Protein AF-A0A3Q8VS00-F1 (afdb_monomer)

Structure (mmCIF, N/CA/C/O backbone):
data_AF-A0A3Q8VS00-F1
#
_entry.id   AF-A0A3Q8VS00-F1
#
loop_
_atom_site.group_PDB
_atom_site.id
_atom_site.type_symbol
_atom_site.label_atom_id
_atom_site.label_alt_id
_atom_site.label_comp_id
_atom_site.label_asym_id
_atom_site.label_entity_id
_atom_site.label_seq_id
_atom_site.pdbx_PDB_ins_code
_atom_site.Cartn_x
_atom_site.Cartn_y
_atom_site.Cartn_z
_atom_site.occupancy
_atom_site.B_iso_or_equiv
_atom_site.auth_seq_id
_atom_site.auth_comp_id
_atom_site.auth_asym_id
_atom_site.auth_atom_id
_atom_site.pdbx_PDB_model_num
ATOM 1 N N . MET A 1 1 ? 14.170 -7.150 -14.629 1.00 67.94 1 MET A N 1
ATOM 2 C CA . MET A 1 1 ? 13.949 -7.842 -13.339 1.00 67.94 1 MET A CA 1
ATOM 3 C C . MET A 1 1 ? 12.610 -7.374 -12.802 1.00 67.94 1 MET A C 1
ATOM 5 O O . MET A 1 1 ? 12.373 -6.175 -12.867 1.00 67.94 1 MET A O 1
ATOM 9 N N . ALA A 1 2 ? 11.749 -8.278 -12.340 1.00 91.44 2 ALA A N 1
ATOM 10 C CA . ALA A 1 2 ? 10.453 -7.921 -11.761 1.00 91.44 2 ALA A CA 1
ATOM 11 C C . ALA A 1 2 ? 10.479 -8.133 -10.245 1.00 91.44 2 ALA A C 1
ATOM 13 O O . ALA A 1 2 ? 11.067 -9.117 -9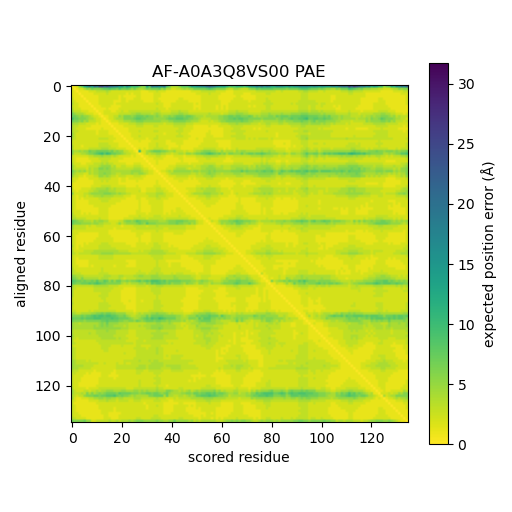.786 1.00 91.44 2 ALA A O 1
ATOM 14 N N . TYR A 1 3 ? 9.852 -7.223 -9.504 1.00 97.38 3 TYR A N 1
ATOM 15 C CA . TYR A 1 3 ? 9.607 -7.333 -8.070 1.00 97.38 3 TYR A CA 1
ATOM 16 C C . TYR A 1 3 ? 8.188 -7.842 -7.828 1.00 97.38 3 TYR A C 1
ATOM 18 O O . TYR A 1 3 ? 7.245 -7.416 -8.497 1.00 97.38 3 TYR A O 1
ATOM 26 N N . LYS A 1 4 ? 8.052 -8.736 -6.851 1.00 98.12 4 LYS A N 1
ATOM 27 C CA . LYS A 1 4 ? 6.780 -9.269 -6.372 1.00 98.12 4 LYS A CA 1
ATOM 28 C C . LYS A 1 4 ? 6.582 -8.865 -4.917 1.00 98.12 4 LYS A C 1
ATOM 30 O O . LYS A 1 4 ? 7.448 -9.152 -4.096 1.00 98.12 4 LYS A O 1
ATOM 35 N N . PHE A 1 5 ? 5.430 -8.287 -4.597 1.00 98.56 5 PHE A N 1
ATOM 36 C CA . PHE A 1 5 ? 4.980 -8.066 -3.224 1.00 98.56 5 PHE A CA 1
ATOM 37 C C . PHE A 1 5 ? 3.678 -8.821 -2.993 1.00 98.56 5 PHE A C 1
ATOM 39 O O . PHE A 1 5 ? 2.694 -8.580 -3.686 1.00 98.56 5 PHE A O 1
ATOM 46 N N . THR A 1 6 ? 3.666 -9.727 -2.021 1.00 98.44 6 THR A N 1
ATOM 47 C CA . THR A 1 6 ? 2.454 -10.433 -1.584 1.00 98.44 6 THR A CA 1
ATOM 48 C C . THR A 1 6 ? 1.918 -9.750 -0.335 1.00 98.44 6 THR A C 1
ATOM 50 O O . THR A 1 6 ? 2.632 -9.657 0.658 1.00 98.44 6 THR A O 1
ATOM 53 N N . VAL A 1 7 ? 0.681 -9.267 -0.366 1.00 98.31 7 VAL A N 1
ATOM 54 C CA . VAL A 1 7 ? 0.076 -8.529 0.747 1.00 98.31 7 VAL A CA 1
ATOM 55 C C . VAL A 1 7 ? -0.656 -9.483 1.682 1.00 98.31 7 VAL A C 1
ATOM 57 O O . VAL A 1 7 ? -1.464 -10.306 1.248 1.00 98.31 7 VAL A O 1
ATOM 60 N N . ARG A 1 8 ? -0.404 -9.333 2.983 1.00 97.00 8 ARG A N 1
ATOM 61 C CA . ARG A 1 8 ? -1.143 -9.998 4.057 1.00 97.00 8 ARG A CA 1
ATOM 62 C C . ARG A 1 8 ? -1.700 -8.942 4.994 1.00 97.00 8 ARG A C 1
ATOM 64 O O . ARG A 1 8 ? -0.952 -8.100 5.478 1.00 97.00 8 ARG A O 1
ATOM 71 N N . VAL A 1 9 ? -3.007 -8.982 5.236 1.00 97.06 9 VAL A N 1
ATOM 72 C CA . VAL A 1 9 ? -3.688 -8.033 6.122 1.00 97.06 9 VAL A CA 1
ATOM 73 C C . VAL A 1 9 ? -4.106 -8.756 7.394 1.00 97.06 9 VAL A C 1
ATOM 75 O O . VAL A 1 9 ? -4.924 -9.673 7.356 1.00 97.06 9 VAL A O 1
ATOM 78 N N . TYR A 1 10 ? -3.557 -8.321 8.520 1.00 97.06 10 TYR A N 1
ATOM 79 C CA . TYR A 1 10 ? -3.864 -8.804 9.857 1.00 97.06 10 TYR A CA 1
ATOM 80 C C . TYR A 1 10 ? -4.679 -7.736 10.584 1.00 97.06 10 TYR A C 1
ATOM 82 O O . TYR A 1 10 ? -4.164 -6.672 10.915 1.00 97.06 10 TYR A O 1
ATOM 90 N N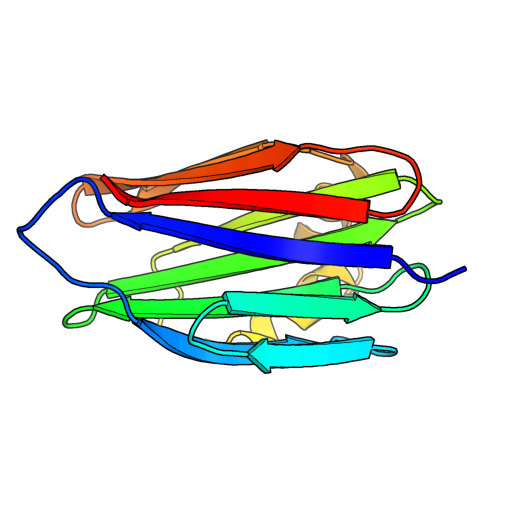 . GLN A 1 11 ? -5.961 -8.005 10.825 1.00 97.19 11 GLN A N 1
ATOM 91 C CA . GLN A 1 11 ? -6.853 -7.092 11.542 1.00 97.19 11 GLN A CA 1
ATOM 92 C C . GLN A 1 11 ? -7.068 -7.622 12.953 1.00 97.19 11 GLN A C 1
ATOM 94 O O . GLN A 1 11 ? -7.809 -8.581 13.152 1.00 97.19 11 GLN A O 1
ATOM 99 N N . THR A 1 12 ? -6.367 -7.046 13.926 1.00 95.69 12 THR A N 1
ATOM 100 C CA . THR A 1 12 ? -6.360 -7.558 15.304 1.00 95.69 12 THR A CA 1
ATOM 101 C C . THR A 1 12 ? -7.416 -6.905 16.188 1.00 95.69 12 THR A C 1
ATOM 103 O O . THR A 1 12 ? -7.744 -7.444 17.241 1.00 95.69 12 THR A O 1
ATOM 106 N N . ASN A 1 13 ? -7.955 -5.754 15.781 1.00 90.75 13 ASN A N 1
ATOM 107 C CA . ASN A 1 13 ? -9.034 -5.067 16.483 1.00 90.75 13 ASN A CA 1
ATOM 108 C C . ASN A 1 13 ? -10.363 -5.262 15.755 1.00 90.75 13 ASN A C 1
ATOM 110 O O . ASN A 1 13 ? -10.504 -4.902 14.590 1.00 90.75 13 ASN A O 1
ATOM 114 N N . THR A 1 14 ? -11.339 -5.816 16.468 1.00 93.44 14 THR A N 1
ATOM 115 C CA . THR A 1 14 ? -12.636 -6.235 15.927 1.00 93.44 14 THR A CA 1
ATOM 116 C C . THR A 1 14 ? -13.672 -5.112 15.846 1.00 93.44 14 THR A C 1
ATOM 118 O O . THR A 1 14 ? -14.786 -5.351 15.388 1.00 93.44 14 THR A O 1
ATOM 121 N N . ASN A 1 15 ? -13.340 -3.881 16.256 1.00 94.12 15 ASN A N 1
ATOM 122 C CA . ASN A 1 15 ? -14.266 -2.742 16.184 1.00 94.12 15 ASN A CA 1
ATOM 123 C C . ASN A 1 15 ? -14.455 -2.169 14.761 1.00 94.12 15 ASN A C 1
ATOM 125 O O . ASN A 1 15 ? -15.259 -1.258 14.568 1.00 94.12 15 ASN A O 1
ATOM 129 N N . ALA A 1 16 ? -13.692 -2.665 13.787 1.00 96.12 16 ALA A N 1
ATOM 130 C CA . ALA A 1 16 ? -13.701 -2.251 12.392 1.00 96.12 16 ALA A CA 1
ATOM 131 C C . ALA A 1 16 ? -13.254 -3.417 11.504 1.00 96.12 16 ALA A C 1
ATOM 133 O O . ALA A 1 16 ? -12.571 -4.329 11.966 1.00 96.12 16 ALA A O 1
ATOM 134 N N . TYR A 1 17 ? -13.617 -3.369 10.223 1.00 97.44 17 TYR A N 1
ATOM 135 C CA . TYR A 1 17 ? -13.177 -4.357 9.246 1.00 97.44 17 TYR A CA 1
ATOM 136 C C . TYR A 1 17 ? -12.814 -3.669 7.932 1.00 97.44 17 TYR A C 1
ATOM 138 O O . TYR A 1 17 ? -13.669 -3.225 7.167 1.00 97.44 17 TYR A O 1
ATOM 146 N N . PHE A 1 18 ? -11.513 -3.550 7.699 1.00 97.50 18 PHE A N 1
ATOM 147 C CA . PHE A 1 18 ? -10.914 -2.918 6.541 1.00 97.50 18 PHE A CA 1
ATOM 148 C C . PHE A 1 18 ? -10.945 -3.850 5.339 1.00 97.50 18 PHE A C 1
ATOM 150 O O . PHE A 1 18 ? -10.471 -4.984 5.397 1.00 97.50 18 PHE A O 1
ATOM 157 N N . THR A 1 19 ? -11.460 -3.343 4.227 1.00 96.81 19 THR A N 1
ATOM 158 C CA . THR A 1 19 ? -11.473 -4.052 2.948 1.00 96.81 19 THR A CA 1
ATOM 159 C C . THR A 1 19 ? -10.751 -3.237 1.883 1.00 96.81 19 THR A C 1
ATOM 161 O O . THR A 1 19 ? -10.802 -2.006 1.915 1.00 96.81 19 THR A O 1
ATOM 164 N N . PRO A 1 20 ? -10.039 -3.887 0.956 1.00 96.94 20 PRO A N 1
ATOM 165 C CA . PRO A 1 20 ? -9.427 -3.214 -0.180 1.00 96.94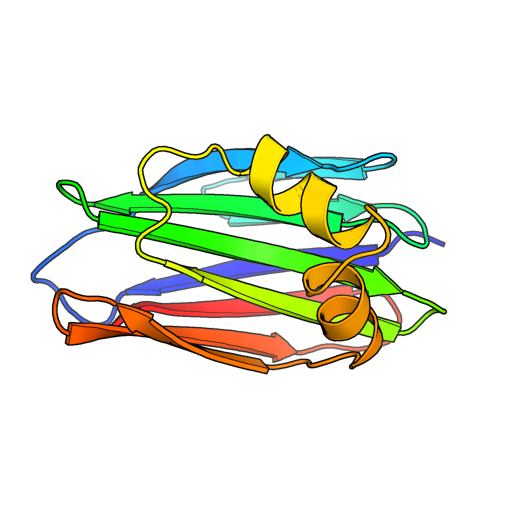 20 PRO A CA 1
ATOM 166 C C . PRO A 1 20 ? -10.496 -2.667 -1.118 1.00 96.94 20 PRO A C 1
ATOM 168 O O . PRO A 1 20 ? -11.389 -3.393 -1.542 1.00 96.94 20 PRO A O 1
ATOM 171 N N . ILE A 1 21 ? -10.383 -1.383 -1.448 1.00 96.69 21 ILE A N 1
ATOM 172 C CA . ILE A 1 21 ? -11.345 -0.679 -2.308 1.00 96.69 21 ILE A CA 1
ATOM 173 C C . ILE A 1 21 ? -10.694 0.009 -3.505 1.00 96.69 21 ILE A C 1
ATOM 175 O O . ILE A 1 21 ? -11.390 0.479 -4.400 1.00 96.69 21 ILE A O 1
ATOM 179 N N . GLU A 1 22 ? -9.366 0.095 -3.531 1.00 97.56 22 GLU A N 1
ATOM 180 C CA . GLU A 1 22 ? -8.634 0.705 -4.633 1.00 97.56 22 GLU A CA 1
ATOM 181 C C . GLU A 1 22 ? -7.217 0.144 -4.702 1.00 97.56 22 GLU A C 1
ATOM 183 O O . GLU A 1 22 ? -6.555 -0.031 -3.676 1.00 97.56 22 GLU A O 1
ATOM 188 N N . THR A 1 23 ? -6.737 -0.086 -5.918 1.00 98.38 23 THR A N 1
ATOM 189 C CA . THR A 1 23 ? -5.339 -0.405 -6.196 1.00 98.38 23 THR A CA 1
ATOM 190 C C . THR A 1 23 ? -4.832 0.474 -7.325 1.00 98.38 23 THR A C 1
ATOM 192 O O . THR A 1 23 ? -5.564 0.720 -8.283 1.00 98.38 23 THR A O 1
ATOM 195 N N . SER A 1 24 ? -3.577 0.897 -7.255 1.00 98.31 24 SER A N 1
ATOM 196 C CA . SER A 1 24 ? -2.926 1.657 -8.320 1.00 98.31 24 SER A CA 1
ATOM 197 C C . SER A 1 24 ? -1.507 1.157 -8.564 1.00 98.31 24 SER A C 1
ATOM 199 O O . SER A 1 24 ? -0.887 0.547 -7.691 1.00 98.31 24 SER A O 1
ATOM 201 N N . VAL A 1 25 ? -1.000 1.421 -9.763 1.00 98.19 25 VAL A N 1
ATOM 202 C CA . VAL A 1 25 ? 0.407 1.269 -10.143 1.00 98.19 25 VAL A CA 1
ATOM 203 C C . VAL A 1 25 ? 0.823 2.581 -10.796 1.00 98.19 25 VAL A C 1
ATOM 205 O O . VAL A 1 25 ? 0.014 3.170 -11.508 1.00 98.19 25 VAL A O 1
ATOM 208 N N . HIS A 1 26 ? 2.030 3.070 -10.507 1.00 96.75 26 HIS A N 1
ATOM 209 C CA . HIS A 1 26 ? 2.503 4.330 -11.084 1.00 96.75 26 HIS A CA 1
ATOM 210 C C . HIS A 1 26 ? 2.793 4.191 -12.585 1.00 96.75 26 HIS A C 1
ATOM 212 O O . HIS A 1 26 ? 2.192 4.909 -13.373 1.00 96.75 26 HIS A O 1
ATOM 218 N N . ASP A 1 27 ? 3.640 3.225 -12.964 1.00 90.56 27 ASP A N 1
ATOM 219 C CA . ASP A 1 27 ? 4.011 2.975 -14.365 1.00 90.56 27 ASP A CA 1
ATOM 220 C C . ASP A 1 27 ? 3.863 1.493 -14.745 1.00 90.56 27 ASP A C 1
ATOM 222 O O . ASP A 1 27 ? 2.853 1.063 -15.296 1.00 90.56 27 ASP A O 1
ATOM 226 N N . ALA A 1 28 ? 4.892 0.684 -14.466 1.00 89.12 28 ALA A N 1
ATOM 227 C CA . ALA A 1 28 ? 5.042 -0.653 -15.029 1.00 89.12 28 ALA A CA 1
ATOM 228 C C . ALA A 1 28 ? 4.745 -1.742 -13.994 1.00 89.12 28 ALA A C 1
ATOM 230 O O . ALA A 1 28 ? 5.623 -2.153 -13.233 1.00 89.12 28 ALA A O 1
ATOM 231 N N . GLY A 1 29 ? 3.522 -2.264 -13.997 1.00 96.50 29 GLY A N 1
ATOM 232 C CA . GLY A 1 29 ? 3.127 -3.361 -13.120 1.00 96.50 29 GLY A CA 1
ATOM 233 C C . GLY A 1 29 ? 1.625 -3.590 -13.097 1.00 96.50 29 GLY A C 1
ATOM 234 O O . GLY A 1 29 ? 0.866 -2.913 -13.785 1.00 96.50 29 GLY A O 1
ATOM 235 N N . TYR A 1 30 ? 1.196 -4.555 -12.296 1.00 98.06 30 TYR A N 1
ATOM 236 C CA . TYR A 1 30 ? -0.212 -4.850 -12.079 1.00 98.06 30 TYR A CA 1
ATOM 237 C C . TYR A 1 30 ? -0.441 -5.439 -10.690 1.00 98.06 30 TYR A C 1
ATOM 239 O O . TYR A 1 30 ? 0.435 -6.075 -10.096 1.00 98.06 30 TYR A O 1
ATOM 247 N N . TRP A 1 31 ? -1.663 -5.250 -10.202 1.00 98.44 31 TRP A N 1
ATOM 248 C CA . TRP A 1 31 ? -2.188 -5.984 -9.063 1.00 98.44 31 TRP A CA 1
ATOM 249 C C . TRP A 1 31 ? -2.951 -7.208 -9.551 1.00 98.44 31 TRP A C 1
ATOM 251 O O . TRP A 1 31 ? -3.672 -7.158 -10.544 1.00 98.44 31 TRP A O 1
ATOM 261 N N . SER A 1 32 ? -2.803 -8.307 -8.828 1.00 97.81 32 SER A N 1
ATOM 262 C CA . SER A 1 32 ? -3.620 -9.508 -8.976 1.00 97.81 32 SER A CA 1
ATOM 263 C C . SER A 1 32 ? -4.256 -9.841 -7.636 1.00 97.81 32 SER A C 1
ATOM 265 O O . SER A 1 32 ? -3.683 -9.551 -6.582 1.00 97.81 32 SER A O 1
ATOM 267 N N . ASN A 1 33 ? -5.450 -10.424 -7.681 1.00 95.88 33 ASN A N 1
ATOM 268 C CA . ASN A 1 33 ? -6.134 -10.955 -6.516 1.00 95.88 33 ASN A CA 1
ATOM 269 C C . ASN A 1 33 ? -6.511 -12.409 -6.796 1.00 95.88 33 ASN A C 1
ATOM 271 O O . ASN A 1 33 ? -7.230 -12.677 -7.756 1.00 95.88 33 ASN A O 1
ATOM 275 N N . THR A 1 34 ? -6.024 -13.315 -5.955 1.00 93.62 34 THR A N 1
ATOM 276 C CA . THR A 1 34 ? -6.382 -14.735 -5.995 1.00 93.62 34 THR A CA 1
ATOM 277 C C . THR A 1 34 ? -6.819 -15.131 -4.597 1.00 93.62 34 THR A C 1
ATOM 279 O O . THR A 1 34 ? -6.040 -14.995 -3.655 1.00 93.62 34 THR A O 1
ATOM 282 N N . ASP A 1 35 ? -8.072 -15.559 -4.448 1.00 89.75 35 ASP A N 1
ATOM 283 C CA . ASP A 1 35 ? -8.656 -15.986 -3.169 1.00 89.75 35 ASP A CA 1
ATOM 284 C C . ASP A 1 35 ? -8.467 -14.963 -2.031 1.00 89.75 35 ASP A C 1
ATOM 286 O O . ASP A 1 35 ? -8.155 -15.304 -0.891 1.00 89.75 35 ASP A O 1
ATOM 290 N N . GLY A 1 36 ? -8.609 -13.669 -2.346 1.00 84.62 36 GLY A N 1
ATOM 291 C CA . GLY A 1 36 ? -8.451 -12.585 -1.373 1.00 84.62 36 GLY A CA 1
ATOM 292 C C . GLY A 1 36 ? -6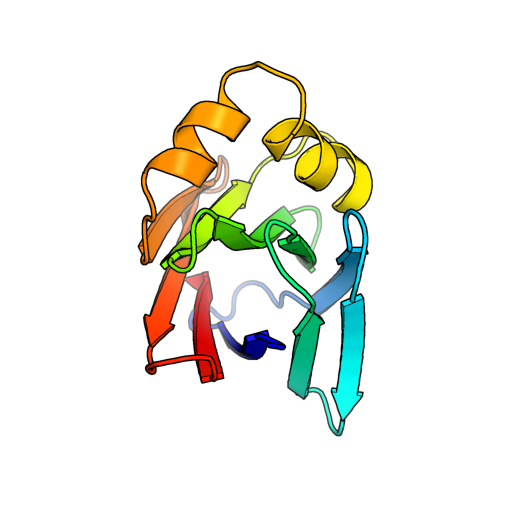.998 -12.182 -1.087 1.00 84.62 36 GLY A C 1
ATOM 293 O O . GLY A 1 36 ? -6.775 -11.165 -0.429 1.00 84.62 36 GLY A O 1
ATOM 294 N N . GLN A 1 37 ? -6.005 -12.900 -1.618 1.00 91.50 37 GLN A N 1
ATOM 295 C CA . GLN A 1 37 ? -4.598 -12.519 -1.528 1.00 91.50 37 GLN A CA 1
ATOM 296 C C . GLN A 1 37 ? -4.231 -11.544 -2.651 1.00 91.50 37 GLN A C 1
ATOM 298 O O . GLN A 1 37 ? -4.271 -11.889 -3.832 1.00 91.50 37 GLN A O 1
ATOM 303 N N . TYR A 1 38 ? -3.825 -10.330 -2.278 1.00 97.94 38 TYR A N 1
ATOM 304 C CA . TYR A 1 38 ? -3.354 -9.321 -3.224 1.00 97.94 38 TYR A CA 1
ATOM 305 C C . TYR A 1 38 ? -1.859 -9.483 -3.492 1.00 97.94 38 TYR A C 1
ATOM 307 O O . TYR A 1 38 ? -1.057 -9.564 -2.562 1.00 97.94 38 TYR A O 1
ATOM 315 N N . THR A 1 39 ? -1.474 -9.487 -4.765 1.00 98.38 39 THR A N 1
ATOM 316 C CA . THR A 1 39 ? -0.074 -9.517 -5.196 1.00 98.38 39 THR A CA 1
ATOM 317 C C . THR A 1 39 ? 0.198 -8.385 -6.177 1.00 98.38 39 THR A C 1
ATOM 319 O O . THR A 1 39 ? -0.470 -8.290 -7.207 1.00 98.38 39 THR A O 1
ATOM 322 N N . LEU A 1 40 ? 1.209 -7.567 -5.887 1.00 98.56 40 LEU A N 1
ATOM 323 C CA . LEU A 1 40 ? 1.761 -6.565 -6.797 1.00 98.56 40 LEU A CA 1
ATOM 324 C C . LEU A 1 40 ? 2.963 -7.156 -7.533 1.00 98.56 40 LEU A C 1
ATOM 326 O O . LEU A 1 40 ? 3.954 -7.541 -6.910 1.00 98.56 40 LEU A O 1
ATOM 330 N N . MET A 1 41 ? 2.879 -7.198 -8.858 1.00 98.31 41 MET A N 1
ATOM 331 C CA . MET A 1 41 ? 3.980 -7.546 -9.754 1.00 98.31 41 MET A CA 1
ATOM 332 C C . MET A 1 41 ? 4.394 -6.290 -10.511 1.00 98.31 41 MET A C 1
ATOM 334 O O . MET A 1 41 ? 3.558 -5.679 -11.174 1.00 98.31 41 MET A O 1
ATOM 338 N N . MET A 1 42 ? 5.662 -5.890 -10.438 1.00 97.38 42 MET A N 1
ATOM 339 C CA . MET A 1 42 ? 6.098 -4.631 -11.048 1.00 97.38 42 MET A CA 1
ATOM 340 C C . MET A 1 42 ? 7.544 -4.644 -11.545 1.00 97.38 42 MET A C 1
ATOM 342 O O . MET A 1 42 ? 8.352 -5.491 -11.161 1.00 97.38 42 MET A O 1
ATOM 346 N N . GLY A 1 43 ? 7.853 -3.697 -12.429 1.00 95.81 43 GLY A N 1
ATOM 347 C CA . GLY A 1 43 ? 9.177 -3.468 -12.994 1.00 95.81 43 GLY A CA 1
ATOM 348 C C . GLY A 1 43 ? 10.120 -2.723 -12.047 1.00 95.81 43 GLY A C 1
ATOM 349 O O . GLY A 1 43 ? 10.063 -2.860 -10.825 1.00 95.81 43 GLY A O 1
ATOM 350 N N . PHE A 1 44 ? 11.026 -1.946 -12.631 1.00 94.06 44 PHE A N 1
ATOM 351 C CA . PHE A 1 44 ? 12.042 -1.190 -11.903 1.00 94.06 44 PHE A CA 1
ATOM 352 C C . PHE A 1 44 ? 11.591 0.246 -11.626 1.00 94.06 44 PHE A C 1
ATOM 354 O O . PHE A 1 44 ? 10.825 0.794 -12.411 1.00 94.06 44 PHE A O 1
ATOM 361 N N . ASP A 1 45 ? 12.076 0.833 -10.529 1.00 94.81 45 ASP A N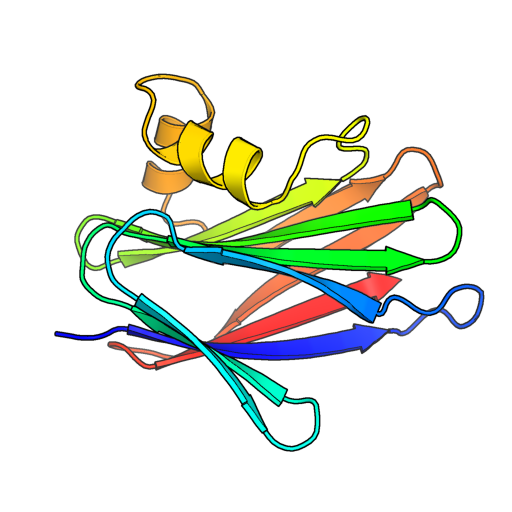 1
ATOM 362 C CA . ASP A 1 45 ? 11.861 2.240 -10.158 1.00 94.81 45 ASP A CA 1
ATOM 363 C C . ASP A 1 45 ? 10.389 2.685 -10.159 1.00 94.81 45 ASP A C 1
ATOM 365 O O . ASP A 1 45 ? 10.066 3.844 -10.386 1.00 94.81 45 ASP A O 1
ATOM 369 N N . THR A 1 46 ? 9.476 1.773 -9.838 1.00 97.25 46 THR A N 1
ATOM 370 C CA . THR A 1 46 ? 8.034 2.031 -9.800 1.00 97.25 46 THR A CA 1
ATOM 371 C C . THR A 1 46 ? 7.438 1.586 -8.462 1.00 97.25 46 THR A C 1
ATOM 373 O O . THR A 1 46 ? 8.146 1.061 -7.591 1.00 97.25 46 THR A O 1
ATOM 376 N N . SER A 1 47 ? 6.147 1.828 -8.279 1.00 98.31 47 SER A N 1
ATOM 377 C CA . SER A 1 47 ? 5.408 1.475 -7.074 1.00 98.31 47 SER A CA 1
ATOM 378 C C . SER A 1 47 ? 3.953 1.178 -7.383 1.00 98.31 47 SER A C 1
ATOM 380 O O . SER A 1 47 ? 3.390 1.618 -8.391 1.00 98.31 47 SER A O 1
ATOM 382 N N . GLY A 1 48 ? 3.327 0.460 -6.462 1.00 98.56 48 GLY A N 1
ATOM 383 C CA . GLY A 1 48 ? 1.887 0.324 -6.392 1.00 98.56 48 GLY A CA 1
ATOM 384 C C . GLY A 1 48 ? 1.367 0.747 -5.030 1.00 98.56 48 GLY A C 1
ATOM 385 O O . GLY A 1 48 ? 2.091 0.728 -4.034 1.00 98.56 48 GLY A O 1
ATOM 386 N N . ALA A 1 49 ? 0.088 1.099 -4.998 1.00 98.62 49 ALA A N 1
ATOM 387 C CA . ALA A 1 49 ? -0.624 1.381 -3.766 1.00 98.62 49 ALA A CA 1
ATOM 388 C C . ALA A 1 49 ? -1.877 0.515 -3.649 1.00 98.62 49 ALA A C 1
ATOM 390 O O . ALA A 1 49 ? -2.520 0.205 -4.654 1.00 98.62 49 ALA A O 1
ATOM 391 N N . ILE A 1 50 ? -2.232 0.157 -2.418 1.00 98.62 50 ILE A N 1
ATOM 392 C CA . ILE A 1 50 ? -3.506 -0.475 -2.070 1.00 98.62 50 ILE A CA 1
ATOM 393 C C . ILE A 1 50 ? -4.177 0.341 -0.967 1.00 98.62 50 ILE A C 1
ATOM 395 O O . ILE A 1 50 ? -3.573 0.613 0.071 1.00 98.62 50 ILE A O 1
ATOM 399 N N . ARG A 1 51 ? -5.424 0.760 -1.198 1.00 98.50 51 ARG A N 1
ATOM 400 C CA . ARG A 1 51 ? -6.239 1.474 -0.212 1.00 98.50 51 ARG A CA 1
ATOM 401 C C . ARG A 1 51 ? -7.235 0.530 0.427 1.00 98.50 51 ARG A C 1
ATOM 403 O O . ARG A 1 51 ? -8.040 -0.095 -0.265 1.00 98.50 51 ARG A O 1
ATOM 410 N N . LEU A 1 52 ? -7.197 0.486 1.752 1.00 97.88 52 LEU A N 1
ATOM 411 C CA . LEU A 1 52 ? -8.133 -0.248 2.587 1.00 97.88 52 LEU A CA 1
ATOM 412 C C . LEU A 1 52 ? -9.094 0.732 3.271 1.00 97.88 52 LEU A C 1
ATOM 414 O O . LEU A 1 52 ? -8.703 1.844 3.640 1.00 97.88 52 LEU A O 1
ATOM 418 N N . HIS A 1 53 ? -10.340 0.310 3.471 1.00 96.94 53 HIS A N 1
ATOM 419 C CA . HIS A 1 53 ? -11.398 1.146 4.027 1.00 96.94 53 HIS A CA 1
ATOM 420 C C . HIS A 1 53 ? -12.289 0.412 5.023 1.00 96.94 53 HIS A C 1
ATOM 422 O O . HIS A 1 53 ? -12.673 -0.731 4.782 1.00 96.94 53 HIS A O 1
ATOM 428 N N . SER A 1 54 ? -12.675 1.110 6.095 1.00 96.44 54 SER A N 1
ATOM 429 C CA . SER A 1 54 ? -13.693 0.671 7.053 1.00 96.44 54 SER A CA 1
ATOM 430 C C . SER A 1 54 ? -14.456 1.869 7.617 1.00 96.44 54 SER A C 1
ATOM 432 O O . SER A 1 54 ? -13.865 2.701 8.302 1.00 96.44 54 SER A O 1
ATOM 434 N N . GLY A 1 55 ? -15.771 1.954 7.385 1.00 89.00 55 GLY A N 1
ATOM 435 C CA . GLY A 1 55 ? -16.655 2.898 8.090 1.00 89.00 55 GLY A CA 1
ATOM 436 C C . GLY A 1 55 ? -16.177 4.360 8.091 1.00 89.00 55 GLY A C 1
ATOM 437 O O . GLY A 1 55 ? -16.224 5.033 9.123 1.00 89.00 55 GLY A O 1
ATOM 438 N N . G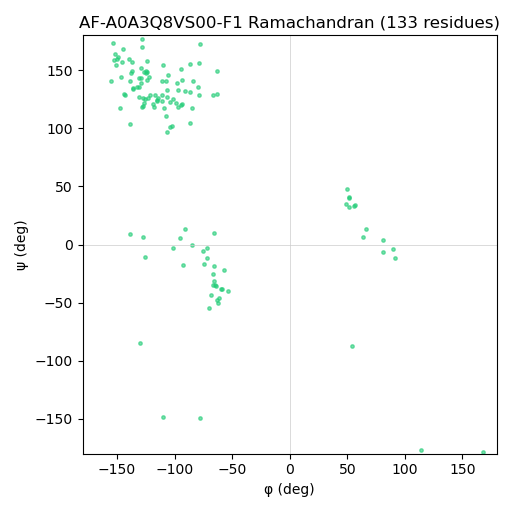LY A 1 56 ? -15.647 4.844 6.963 1.00 89.75 56 GLY A N 1
ATOM 439 C CA . GLY A 1 56 ? -15.107 6.205 6.830 1.00 89.75 56 GLY A CA 1
ATOM 440 C C . GLY A 1 56 ? -13.609 6.353 7.132 1.00 89.75 56 GLY A C 1
ATOM 441 O O . GLY A 1 56 ? -13.034 7.390 6.815 1.00 89.75 56 GLY A O 1
ATOM 442 N N . GLU A 1 57 ? -12.951 5.345 7.706 1.00 95.00 57 GLU A N 1
ATOM 443 C CA . GLU A 1 57 ? -11.491 5.313 7.858 1.00 95.00 57 GLU A CA 1
ATOM 444 C C . GLU A 1 57 ? -10.832 4.791 6.582 1.00 95.00 57 GLU A C 1
ATOM 446 O O . GLU A 1 57 ? -11.324 3.850 5.960 1.00 95.00 57 GLU A O 1
ATOM 451 N N . ASN A 1 58 ? -9.700 5.384 6.209 1.00 96.56 58 ASN A N 1
ATOM 452 C CA . ASN A 1 58 ? -8.894 4.944 5.077 1.00 96.56 58 ASN A CA 1
ATOM 453 C C . ASN A 1 58 ? -7.440 4.791 5.513 1.00 96.56 58 ASN A C 1
ATOM 455 O O . ASN A 1 58 ? -6.926 5.615 6.272 1.00 96.56 58 ASN A O 1
ATOM 459 N N . VAL A 1 59 ? -6.786 3.774 4.966 1.00 97.69 59 VAL A N 1
ATOM 460 C CA . VAL A 1 59 ? -5.334 3.621 4.995 1.00 97.69 59 VAL A CA 1
ATOM 461 C C . VAL A 1 59 ? -4.862 3.263 3.593 1.00 97.69 59 VAL A C 1
ATOM 463 O O . VAL A 1 59 ? -5.484 2.442 2.917 1.00 97.69 59 VAL A O 1
ATOM 466 N N . VAL A 1 60 ? -3.788 3.897 3.141 1.00 98.56 60 VAL A N 1
ATOM 467 C CA . VAL A 1 60 ? -3.129 3.596 1.872 1.00 98.56 60 VAL A CA 1
ATOM 468 C C . VAL A 1 60 ? -1.751 3.052 2.179 1.00 98.56 60 VAL A C 1
ATOM 470 O O . VAL A 1 60 ? -0.978 3.669 2.905 1.00 98.56 60 VAL A O 1
ATOM 473 N N . VAL A 1 61 ? -1.461 1.882 1.628 1.00 98.69 61 VAL A N 1
ATOM 474 C CA . VAL A 1 61 ? -0.155 1.241 1.731 1.00 98.69 61 VAL A CA 1
ATOM 475 C C . VAL A 1 61 ? 0.545 1.358 0.392 1.00 98.69 61 VAL A C 1
ATOM 477 O O . VAL A 1 61 ? -0.015 0.958 -0.630 1.00 98.69 61 VAL A O 1
ATOM 480 N N . PHE A 1 62 ? 1.767 1.882 0.413 1.00 98.69 62 PHE A N 1
ATOM 481 C CA . PHE A 1 62 ? 2.622 2.044 -0.756 1.00 98.69 62 PHE A CA 1
ATOM 482 C C . PHE A 1 62 ? 3.743 1.014 -0.714 1.00 98.69 62 PHE A C 1
ATOM 484 O O . PHE A 1 62 ? 4.393 0.832 0.316 1.00 98.69 62 PHE A O 1
ATOM 491 N N . LEU A 1 63 ? 3.967 0.345 -1.840 1.00 98.62 63 LEU A N 1
ATOM 492 C CA . LEU A 1 63 ? 4.990 -0.680 -2.014 1.00 98.62 63 LEU A CA 1
ATOM 493 C C . LEU A 1 63 ? 5.759 -0.367 -3.288 1.00 98.62 63 LEU A C 1
ATOM 495 O O . LEU A 1 63 ? 5.160 -0.211 -4.353 1.00 98.62 63 LEU A O 1
ATOM 499 N N . GLY A 1 64 ? 7.080 -0.282 -3.200 1.00 97.81 64 GLY A N 1
ATOM 500 C CA . GLY A 1 64 ? 7.870 0.155 -4.338 1.00 97.81 64 GLY A CA 1
ATOM 501 C C . GLY A 1 64 ? 9.297 -0.362 -4.343 1.00 97.81 64 GLY A C 1
ATOM 502 O O . GLY A 1 64 ? 9.781 -0.989 -3.398 1.00 97.81 64 GLY A O 1
ATOM 503 N N . ASN A 1 65 ? 9.989 -0.077 -5.443 1.00 96.88 65 ASN A N 1
ATOM 504 C CA . ASN A 1 65 ? 11.438 -0.172 -5.508 1.00 96.88 65 ASN A CA 1
ATOM 505 C C . ASN A 1 65 ? 12.034 1.143 -6.015 1.00 96.88 65 ASN A C 1
ATOM 507 O O . ASN A 1 65 ? 11.400 1.894 -6.757 1.00 96.88 65 ASN A O 1
ATOM 511 N N . HIS A 1 66 ? 13.231 1.444 -5.531 1.00 96.00 66 HIS A N 1
ATOM 512 C CA . HIS A 1 66 ? 14.054 2.554 -5.974 1.00 96.00 66 HIS A CA 1
ATOM 513 C C . HIS A 1 66 ? 15.512 2.114 -5.954 1.00 96.00 66 HIS A C 1
ATOM 515 O O . HIS A 1 66 ? 15.962 1.616 -4.921 1.00 96.00 66 HIS A O 1
ATOM 521 N N . ASP A 1 67 ? 16.256 2.298 -7.043 1.00 94.19 67 ASP A N 1
ATOM 522 C CA . ASP A 1 67 ? 17.691 1.964 -7.086 1.00 94.19 67 ASP A CA 1
ATOM 523 C C . ASP A 1 67 ? 17.986 0.535 -6.565 1.00 94.19 67 ASP A C 1
ATOM 525 O O . ASP A 1 67 ? 18.811 0.290 -5.684 1.00 94.19 67 ASP A O 1
ATOM 529 N N . LYS A 1 68 ? 17.207 -0.437 -7.060 1.00 91.25 68 LYS A N 1
ATOM 530 C CA . LYS A 1 68 ? 17.288 -1.876 -6.716 1.00 91.25 68 LYS A CA 1
ATOM 531 C C . LYS A 1 68 ? 16.993 -2.230 -5.255 1.00 91.25 68 LYS A C 1
ATOM 533 O O . LYS A 1 68 ? 17.107 -3.399 -4.882 1.00 91.25 68 LYS A O 1
ATOM 538 N N . LYS A 1 69 ? 16.563 -1.272 -4.438 1.00 95.25 69 LYS A N 1
ATOM 539 C CA . LYS A 1 69 ? 16.146 -1.482 -3.049 1.00 95.25 69 LYS A CA 1
ATOM 540 C C . LYS A 1 69 ? 14.642 -1.280 -2.924 1.00 95.25 69 LYS A C 1
ATOM 542 O O . LYS A 1 69 ? 14.067 -0.394 -3.552 1.00 95.25 69 LYS A O 1
ATOM 547 N N . VAL A 1 70 ? 13.998 -2.120 -2.122 1.00 97.38 70 VAL A N 1
ATOM 548 C CA . VAL A 1 70 ? 12.567 -1.977 -1.838 1.00 97.38 70 VAL A CA 1
ATOM 549 C C . VAL A 1 70 ? 12.319 -0.890 -0.807 1.00 97.38 70 VAL A C 1
ATOM 551 O O . VAL A 1 70 ? 13.193 -0.573 -0.000 1.00 97.38 70 VAL A O 1
ATOM 554 N N . TRP A 1 71 ? 11.116 -0.342 -0.843 1.00 98.25 71 TRP A N 1
ATOM 555 C CA . TRP A 1 71 ? 10.630 0.611 0.136 1.00 98.25 71 TRP A CA 1
ATOM 556 C C . TRP A 1 71 ? 9.132 0.410 0.350 1.00 98.25 71 TRP A C 1
ATOM 558 O O . TRP A 1 71 ? 8.429 -0.121 -0.517 1.00 98.25 71 TRP A O 1
ATOM 568 N N . CYS A 1 72 ? 8.654 0.846 1.505 1.00 98.56 72 CYS A N 1
ATOM 569 C CA . CYS A 1 72 ? 7.242 0.936 1.803 1.00 98.56 72 CYS A CA 1
ATOM 570 C C . CYS A 1 72 ? 6.910 2.208 2.573 1.00 98.56 72 CYS A C 1
ATOM 572 O O . CYS A 1 72 ? 7.776 2.791 3.227 1.00 98.56 72 CYS A O 1
ATOM 574 N N . ASP A 1 73 ? 5.639 2.584 2.532 1.00 98.56 73 ASP A N 1
ATOM 575 C CA . ASP A 1 73 ? 5.102 3.685 3.318 1.00 98.56 73 ASP A CA 1
ATOM 576 C C . ASP A 1 73 ? 3.614 3.461 3.620 1.00 98.56 73 ASP A C 1
ATOM 578 O O . ASP A 1 73 ? 2.956 2.629 2.981 1.00 98.56 73 ASP A O 1
ATOM 582 N N . ILE A 1 74 ? 3.085 4.197 4.595 1.00 98.38 74 ILE A N 1
ATOM 583 C CA . ILE A 1 74 ? 1.669 4.188 4.961 1.00 98.38 74 ILE A CA 1
ATOM 584 C C . ILE A 1 74 ? 1.180 5.624 5.055 1.00 98.38 74 ILE A C 1
ATOM 586 O O . ILE A 1 74 ? 1.805 6.457 5.704 1.00 98.38 74 ILE A O 1
ATOM 590 N N . ASP A 1 75 ? 0.009 5.879 4.485 1.00 97.62 75 ASP A N 1
ATOM 591 C CA . ASP A 1 75 ? -0.712 7.121 4.709 1.00 97.62 75 ASP A CA 1
ATOM 592 C C . ASP A 1 75 ? -2.122 6.859 5.236 1.00 97.62 75 ASP A C 1
ATOM 594 O O . ASP A 1 75 ? -2.807 5.915 4.830 1.00 97.62 75 ASP A O 1
ATOM 598 N N . THR A 1 76 ? -2.556 7.705 6.157 1.00 97.00 76 THR A N 1
ATOM 599 C CA . THR A 1 76 ? -3.880 7.668 6.779 1.00 97.00 76 THR A CA 1
ATOM 600 C C . THR A 1 76 ? -4.522 9.038 6.668 1.00 97.00 76 THR A C 1
ATOM 602 O O . THR A 1 76 ? -3.879 10.010 6.302 1.00 97.00 76 THR A O 1
ATOM 605 N N . ASP A 1 77 ? -5.811 9.139 6.995 1.00 94.69 77 ASP A N 1
ATOM 606 C CA . ASP A 1 77 ? -6.503 10.436 7.037 1.00 94.69 77 ASP A CA 1
ATOM 607 C C . ASP A 1 77 ? -6.425 11.217 5.709 1.00 94.69 77 ASP A C 1
ATOM 609 O O . ASP A 1 77 ? -6.420 12.441 5.704 1.00 94.69 77 ASP A O 1
ATOM 613 N N . ILE A 1 78 ? -6.422 10.498 4.581 1.00 93.69 78 ILE A N 1
ATOM 614 C CA . ILE A 1 78 ? -6.110 10.987 3.226 1.00 93.69 78 ILE A CA 1
ATOM 615 C C . ILE A 1 78 ? -7.092 12.010 2.618 1.00 93.69 78 ILE A C 1
ATOM 617 O O . ILE A 1 78 ? -7.029 12.268 1.421 1.00 93.69 78 ILE A O 1
ATOM 621 N N . GLU A 1 79 ? -8.033 12.556 3.389 1.00 91.06 79 GLU A N 1
ATOM 622 C CA . GLU A 1 79 ? -8.966 13.631 2.987 1.00 91.06 79 GLU A CA 1
ATOM 623 C C . GLU A 1 79 ? -9.687 13.406 1.638 1.00 91.06 79 GLU A C 1
ATOM 625 O O . GLU A 1 79 ? -9.938 14.334 0.875 1.00 91.06 79 GLU A O 1
ATOM 630 N N . GLY A 1 80 ? -10.022 12.151 1.320 1.00 89.12 80 GLY A N 1
ATOM 631 C CA . GLY A 1 80 ? -10.711 11.786 0.074 1.00 89.12 80 GLY A CA 1
ATOM 632 C C . GLY A 1 80 ? -9.807 11.658 -1.157 1.00 89.12 80 GLY A C 1
ATOM 633 O O . GLY A 1 80 ? -10.307 11.388 -2.247 1.00 89.12 80 GLY A O 1
ATOM 634 N N . ASN A 1 81 ? -8.488 11.803 -1.004 1.00 96.12 81 ASN A N 1
ATOM 635 C CA . ASN A 1 81 ? -7.537 11.506 -2.071 1.00 96.12 81 ASN A CA 1
ATOM 636 C C . ASN A 1 81 ? -7.576 10.019 -2.456 1.00 96.12 81 ASN A C 1
ATOM 638 O O . ASN A 1 81 ? -7.843 9.140 -1.636 1.00 96.12 81 ASN A O 1
ATOM 642 N N . THR A 1 82 ? -7.292 9.742 -3.726 1.00 96.94 82 THR A N 1
ATOM 643 C CA . THR A 1 82 ? -7.221 8.383 -4.268 1.00 96.94 82 THR A CA 1
ATOM 644 C C . THR A 1 82 ? -5.829 7.790 -4.062 1.00 96.94 82 THR A C 1
ATOM 646 O O . THR A 1 82 ? -4.832 8.516 -3.979 1.00 96.94 82 THR A O 1
ATOM 649 N N . ALA A 1 83 ? -5.737 6.461 -4.026 1.00 97.44 83 ALA A N 1
ATOM 650 C CA . ALA A 1 83 ? -4.458 5.758 -3.962 1.00 97.44 83 ALA A CA 1
ATOM 651 C C . ALA A 1 83 ? -3.579 6.095 -5.174 1.00 97.44 83 ALA A C 1
ATOM 653 O O . ALA A 1 83 ? -2.371 6.256 -5.035 1.00 97.44 83 ALA A O 1
ATOM 654 N N . ALA A 1 84 ? -4.173 6.234 -6.364 1.00 97.81 84 ALA A N 1
ATOM 655 C CA . ALA A 1 84 ? -3.451 6.635 -7.574 1.00 97.81 84 ALA A CA 1
ATOM 656 C C . ALA A 1 84 ? -2.814 8.030 -7.453 1.00 97.81 84 ALA A C 1
ATOM 658 O O . ALA A 1 84 ? -1.636 8.189 -7.774 1.00 97.81 84 ALA A O 1
ATOM 659 N N . LYS A 1 85 ? -3.563 9.020 -6.943 1.00 97.50 85 LYS A N 1
ATOM 660 C CA . LYS A 1 85 ? -3.062 10.390 -6.765 1.00 97.50 85 LYS A CA 1
ATOM 661 C C . LYS A 1 85 ? -1.886 10.427 -5.791 1.00 97.50 85 LYS A C 1
ATOM 663 O O . LYS A 1 85 ? -0.845 10.977 -6.129 1.00 97.50 85 LYS A O 1
ATOM 668 N N . LEU A 1 86 ? -2.038 9.809 -4.620 1.00 97.69 86 LEU A N 1
ATOM 669 C CA . LEU A 1 86 ? -0.984 9.791 -3.602 1.00 97.69 86 LEU A CA 1
ATOM 670 C C . LEU A 1 86 ? 0.244 8.995 -4.060 1.00 97.69 86 LEU A C 1
ATOM 672 O O . LEU A 1 86 ? 1.369 9.373 -3.758 1.00 97.69 86 LEU A O 1
ATOM 676 N N . ASN A 1 87 ? 0.054 7.914 -4.826 1.00 97.94 87 ASN A N 1
ATOM 677 C CA . ASN A 1 87 ? 1.176 7.124 -5.333 1.00 97.94 87 ASN A CA 1
ATOM 678 C C . ASN A 1 87 ? 2.044 7.930 -6.317 1.00 97.94 87 ASN A C 1
ATOM 680 O O . ASN A 1 87 ? 3.263 7.785 -6.323 1.00 97.94 87 ASN A O 1
ATOM 684 N N . ALA A 1 88 ? 1.436 8.817 -7.112 1.00 97.19 88 ALA A N 1
ATOM 685 C CA . ALA A 1 88 ? 2.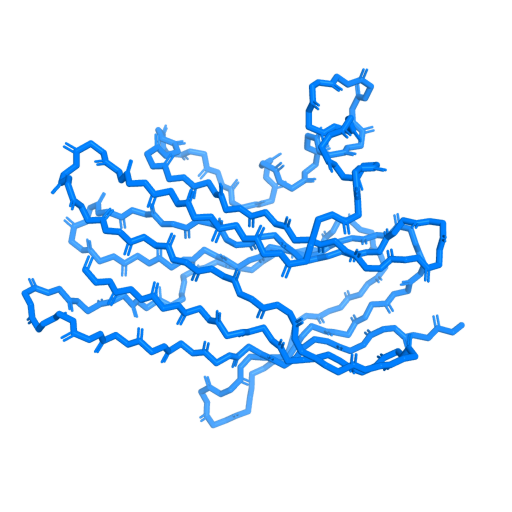165 9.686 -8.036 1.00 97.19 88 ALA A CA 1
ATOM 686 C C . ALA A 1 88 ? 3.055 10.726 -7.324 1.00 97.19 88 ALA A C 1
ATOM 688 O O . ALA A 1 88 ? 4.072 11.141 -7.876 1.00 97.19 88 ALA A O 1
ATOM 689 N N . GLU A 1 89 ? 2.734 11.113 -6.086 1.00 97.31 89 GLU A N 1
ATOM 690 C CA . GLU A 1 89 ? 3.527 12.078 -5.308 1.00 97.31 89 GLU A CA 1
ATOM 691 C C . GLU A 1 89 ? 4.933 11.553 -4.947 1.00 97.31 89 GLU A C 1
ATOM 693 O O . GLU A 1 89 ? 5.834 12.340 -4.674 1.00 97.31 89 GLU A O 1
ATOM 698 N N . TYR A 1 90 ? 5.185 10.238 -4.998 1.00 97.81 90 TYR A N 1
ATOM 699 C CA . TYR A 1 90 ? 6.534 9.675 -4.798 1.00 97.81 90 TYR A CA 1
ATOM 700 C C . TYR A 1 90 ? 7.497 9.928 -5.974 1.00 97.81 90 TYR A C 1
ATOM 702 O O . TYR A 1 90 ? 8.677 9.563 -5.891 1.00 97.81 90 TYR A O 1
ATOM 710 N N . TYR A 1 91 ? 7.006 10.556 -7.045 1.00 96.44 91 TYR A N 1
ATOM 711 C CA . TYR A 1 91 ? 7.718 10.799 -8.302 1.00 96.44 91 TYR A CA 1
ATOM 712 C C . TYR A 1 91 ? 7.702 12.273 -8.732 1.00 96.44 91 TYR A C 1
ATOM 714 O O . TYR A 1 91 ? 8.158 12.599 -9.824 1.00 96.44 91 TYR A O 1
ATOM 722 N N . ASP A 1 92 ? 7.183 13.175 -7.895 1.00 93.25 92 ASP A N 1
ATOM 723 C CA . ASP A 1 92 ? 6.874 14.554 -8.287 1.00 93.25 92 ASP A CA 1
ATOM 724 C C . ASP A 1 92 ? 7.967 15.596 -7.969 1.00 93.25 92 ASP A C 1
ATOM 726 O O . ASP A 1 92 ? 7.733 16.795 -8.146 1.00 93.25 92 ASP A O 1
ATOM 730 N N . GLY A 1 93 ? 9.144 15.187 -7.478 1.00 89.19 93 GLY A N 1
ATOM 731 C CA . GLY A 1 93 ? 10.206 16.118 -7.075 1.00 89.19 93 GLY A CA 1
ATOM 732 C C . GLY A 1 93 ? 10.151 16.577 -5.615 1.00 89.19 93 GLY A C 1
ATOM 733 O O . GLY A 1 93 ? 11.017 17.351 -5.197 1.00 89.19 93 GLY A O 1
ATOM 734 N N . LYS A 1 94 ? 9.131 16.190 -4.831 1.00 91.75 94 LYS A N 1
ATOM 735 C CA . LYS A 1 94 ? 8.849 16.802 -3.518 1.00 91.75 94 LYS A CA 1
ATOM 736 C C . LYS A 1 94 ? 9.145 15.875 -2.336 1.00 91.75 94 LYS A C 1
ATOM 738 O O . LYS A 1 94 ? 10.125 15.133 -2.315 1.00 91.75 94 LYS A O 1
ATOM 743 N N . ALA A 1 95 ? 8.369 16.023 -1.257 1.00 89.56 95 ALA A N 1
ATOM 744 C CA . ALA A 1 95 ? 8.647 15.406 0.033 1.00 89.56 95 ALA A CA 1
ATOM 745 C C . ALA A 1 95 ? 8.613 13.879 -0.028 1.00 89.56 95 ALA A C 1
ATOM 747 O O . ALA A 1 95 ? 9.577 13.249 0.398 1.00 89.56 95 ALA A O 1
ATOM 748 N N . ARG A 1 96 ? 7.572 13.307 -0.637 1.00 92.94 96 ARG A N 1
ATOM 749 C CA . ARG A 1 96 ? 7.414 11.854 -0.725 1.00 92.94 96 ARG A CA 1
ATOM 750 C C . ARG A 1 96 ? 8.481 11.182 -1.577 1.00 92.94 96 ARG A C 1
ATOM 752 O O . ARG A 1 96 ? 8.908 10.079 -1.253 1.00 92.94 96 ARG A O 1
ATOM 759 N N . GLU A 1 97 ? 9.006 11.849 -2.604 1.00 92.31 97 GLU A N 1
ATOM 760 C CA . GLU A 1 97 ? 10.156 11.311 -3.335 1.00 92.31 97 GLU A CA 1
ATOM 761 C C . GLU A 1 97 ? 11.366 11.101 -2.406 1.00 92.31 97 GLU A C 1
ATOM 763 O O . GLU A 1 97 ? 12.071 10.093 -2.514 1.00 92.31 97 GLU A O 1
ATOM 768 N N . ARG A 1 98 ? 11.594 12.007 -1.442 1.00 93.00 98 ARG A N 1
ATOM 769 C CA . ARG A 1 98 ? 12.645 11.812 -0.429 1.00 93.00 98 ARG A CA 1
ATOM 770 C C . ARG A 1 98 ? 12.357 10.605 0.457 1.00 93.00 98 ARG A C 1
ATOM 772 O O . ARG A 1 98 ? 13.301 9.911 0.821 1.00 93.00 98 ARG A O 1
ATOM 779 N N . ASP A 1 99 ? 11.095 10.339 0.783 1.00 93.25 99 ASP A N 1
ATOM 780 C CA . ASP A 1 99 ? 10.700 9.191 1.605 1.00 93.25 99 ASP A CA 1
ATOM 781 C C . ASP A 1 99 ? 10.911 7.862 0.872 1.00 93.25 99 ASP A C 1
ATOM 783 O O . ASP A 1 99 ? 11.551 6.962 1.418 1.00 93.25 99 ASP A O 1
ATOM 787 N N . ARG A 1 100 ? 10.539 7.779 -0.413 1.00 94.94 100 ARG A N 1
ATOM 788 C CA . ARG A 1 100 ? 10.874 6.634 -1.281 1.00 94.94 100 ARG A CA 1
ATOM 789 C C . ARG A 1 100 ? 12.379 6.335 -1.293 1.00 94.94 100 ARG A C 1
ATOM 791 O O . ARG A 1 100 ? 12.791 5.174 -1.261 1.00 94.94 100 ARG A O 1
ATOM 798 N N . LYS A 1 101 ? 13.218 7.376 -1.313 1.00 95.62 101 LYS A N 1
ATOM 799 C CA . LYS A 1 101 ? 14.687 7.256 -1.341 1.00 95.62 101 LYS A CA 1
ATOM 800 C C . LYS A 1 101 ? 15.308 6.783 -0.022 1.00 95.62 101 LYS A C 1
ATOM 802 O O . LYS A 1 101 ? 16.483 6.427 -0.027 1.00 95.62 101 LYS A O 1
ATOM 807 N N . LYS A 1 102 ? 14.553 6.738 1.084 1.00 96.44 102 LYS A N 1
ATOM 808 C CA . LYS A 1 102 ? 15.033 6.193 2.370 1.00 96.44 102 LYS A CA 1
ATOM 809 C C . LYS A 1 102 ? 15.114 4.667 2.377 1.00 96.44 102 LYS A C 1
ATOM 811 O O . LYS A 1 102 ? 15.781 4.114 3.246 1.00 96.44 102 LYS A O 1
ATOM 816 N N . HIS A 1 103 ? 14.449 3.991 1.432 1.00 96.88 103 HIS A N 1
ATOM 817 C CA . HIS A 1 103 ? 14.403 2.522 1.362 1.00 96.88 103 HIS A CA 1
ATOM 818 C C . HIS A 1 103 ? 13.893 1.870 2.653 1.00 96.88 103 HIS A C 1
ATOM 820 O O . HIS A 1 103 ? 14.325 0.784 3.041 1.00 96.88 103 HIS A O 1
ATOM 826 N N . THR A 1 104 ? 12.975 2.562 3.329 1.00 97.31 104 THR A N 1
ATOM 827 C CA . THR A 1 104 ? 12.362 2.106 4.571 1.00 97.31 104 THR A CA 1
ATOM 828 C C . THR A 1 104 ? 11.566 0.827 4.323 1.00 97.31 104 THR A C 1
ATOM 830 O O . THR A 1 104 ? 10.757 0.767 3.402 1.00 97.31 104 THR A O 1
ATOM 833 N N . LYS A 1 105 ? 11.801 -0.204 5.142 1.00 98.06 105 LYS A N 1
ATOM 834 C CA . LYS A 1 105 ? 11.132 -1.515 5.043 1.00 98.06 105 LYS A CA 1
ATOM 835 C C . LYS A 1 105 ? 10.014 -1.722 6.059 1.00 98.06 105 LYS A C 1
ATOM 837 O O . LYS A 1 105 ? 9.367 -2.764 6.037 1.00 98.06 105 LYS A O 1
ATOM 842 N N . SER A 1 106 ? 9.802 -0.761 6.948 1.00 98.25 106 SER A N 1
ATOM 843 C CA . SER A 1 106 ? 8.698 -0.790 7.892 1.00 98.25 106 SER A CA 1
ATOM 844 C C . SER A 1 106 ? 8.186 0.609 8.194 1.00 98.25 106 SER A C 1
ATOM 846 O O . SER A 1 106 ? 8.950 1.568 8.269 1.00 98.25 106 SER A O 1
ATOM 848 N N . ALA A 1 107 ? 6.881 0.731 8.371 1.00 98.19 107 ALA A N 1
ATOM 849 C CA . ALA A 1 107 ? 6.229 1.990 8.686 1.00 98.19 107 ALA A CA 1
ATOM 850 C C . ALA A 1 107 ? 5.176 1.761 9.767 1.00 98.19 107 ALA A C 1
ATOM 852 O O . ALA A 1 107 ? 4.598 0.679 9.888 1.00 98.19 107 ALA A O 1
ATOM 853 N N . THR A 1 108 ? 4.946 2.773 10.594 1.00 98.25 108 THR A N 1
ATOM 854 C CA . THR A 1 108 ? 3.897 2.747 11.612 1.00 98.25 108 THR A CA 1
ATOM 855 C C . THR A 1 108 ? 3.299 4.132 11.743 1.00 98.25 108 THR A C 1
ATOM 857 O O . THR A 1 108 ? 4.026 5.105 11.929 1.00 98.25 108 THR A O 1
ATOM 860 N N . VAL A 1 109 ? 1.975 4.211 11.679 1.00 98.06 109 VAL A N 1
ATOM 861 C CA . VAL A 1 109 ? 1.219 5.458 11.795 1.00 98.06 109 VAL A CA 1
ATOM 862 C C . VAL A 1 109 ? -0.008 5.237 12.671 1.00 98.06 109 VAL A C 1
ATOM 864 O O . VAL A 1 109 ? -0.571 4.141 12.723 1.00 98.06 109 VAL A O 1
ATOM 867 N N . VAL A 1 110 ? -0.405 6.277 13.399 1.00 98.00 110 VAL A N 1
ATOM 868 C CA . VAL A 1 110 ? -1.647 6.306 14.172 1.00 98.00 110 VAL A CA 1
ATOM 869 C C . VAL A 1 110 ? -2.536 7.375 13.559 1.00 98.00 110 VAL A C 1
ATOM 871 O O . VAL A 1 110 ? -2.109 8.522 13.440 1.00 98.00 110 VAL A O 1
ATOM 874 N N . ASN A 1 111 ? -3.749 7.001 13.156 1.00 96.44 111 ASN A N 1
ATOM 875 C CA . ASN A 1 111 ? -4.677 7.945 12.537 1.00 96.44 111 ASN A CA 1
ATOM 876 C C . ASN A 1 111 ? -5.351 8.857 13.577 1.00 96.44 111 ASN A C 1
ATOM 878 O O . ASN A 1 111 ? -5.273 8.631 14.789 1.00 96.44 111 ASN A O 1
ATOM 882 N N . LYS A 1 112 ? -6.100 9.859 13.107 1.00 95.94 112 LYS A N 1
ATOM 883 C CA . LYS A 1 112 ? -6.879 10.777 13.966 1.00 95.94 112 LYS A CA 1
ATOM 884 C C . LYS A 1 112 ? -7.898 10.070 14.877 1.00 95.94 112 LYS A C 1
ATOM 886 O O . LYS A 1 112 ? -8.287 10.632 15.896 1.00 95.94 112 LYS A O 1
ATOM 891 N N . LYS A 1 113 ? -8.322 8.844 14.542 1.00 94.19 113 LYS A N 1
ATOM 892 C CA . LYS A 1 113 ? -9.212 8.001 15.363 1.00 94.19 113 LYS A CA 1
ATOM 893 C C . LYS A 1 113 ? -8.459 7.077 16.328 1.00 94.19 113 LYS A C 1
ATOM 895 O O . LYS A 1 113 ? -9.067 6.179 16.903 1.00 94.19 113 LYS A O 1
ATOM 900 N N . THR A 1 114 ? -7.160 7.295 16.533 1.00 95.62 114 THR A N 1
ATOM 901 C CA . THR A 1 114 ? -6.282 6.532 17.441 1.00 95.62 114 THR A CA 1
ATOM 902 C C . THR A 1 114 ? -6.035 5.072 17.046 1.00 95.62 114 THR A C 1
ATOM 904 O O . THR A 1 114 ? -5.476 4.308 17.829 1.00 95.62 114 THR A O 1
ATOM 907 N N . ARG A 1 115 ? -6.387 4.685 15.815 1.00 96.81 115 ARG A N 1
ATOM 908 C CA . ARG A 1 115 ? -6.093 3.361 15.261 1.00 96.81 115 ARG A CA 1
ATOM 909 C C . ARG A 1 115 ? -4.653 3.297 14.777 1.00 96.81 115 ARG A C 1
ATOM 911 O O . ARG A 1 115 ? -4.192 4.219 14.102 1.00 96.81 115 ARG A O 1
ATOM 918 N N . ARG A 1 116 ? -3.958 2.206 15.090 1.00 98.00 116 ARG A N 1
ATOM 919 C CA . ARG A 1 116 ? -2.571 1.975 14.684 1.00 98.00 116 ARG A CA 1
ATOM 920 C C . ARG A 1 116 ? -2.527 1.104 13.434 1.00 98.00 116 ARG A C 1
ATOM 922 O O . ARG A 1 116 ? -3.155 0.051 13.365 1.00 98.00 116 ARG A O 1
ATOM 929 N N . PHE A 1 117 ? -1.717 1.532 12.477 1.00 98.38 117 PHE A N 1
ATOM 930 C CA . PHE A 1 117 ? -1.408 0.789 11.266 1.00 98.38 117 PHE A CA 1
ATOM 931 C C . PHE A 1 117 ? 0.092 0.576 11.208 1.00 98.38 117 PHE A C 1
ATOM 933 O O . PHE A 1 117 ? 0.859 1.534 11.322 1.00 98.38 117 PHE A O 1
ATOM 940 N N . SER A 1 118 ? 0.497 -0.669 11.008 1.00 98.50 118 SER A N 1
ATOM 941 C CA . SER A 1 118 ? 1.892 -1.042 10.822 1.00 98.50 118 SER A CA 1
ATOM 942 C C . SER A 1 118 ? 2.054 -1.802 9.517 1.00 98.50 118 SER A C 1
ATOM 944 O O . SER A 1 118 ? 1.153 -2.517 9.081 1.00 98.50 118 SER A O 1
ATOM 946 N N . LEU A 1 119 ? 3.218 -1.652 8.907 1.00 98.56 119 LEU A N 1
ATOM 947 C CA . LEU A 1 119 ? 3.617 -2.344 7.697 1.00 98.56 119 LEU A CA 1
ATOM 948 C C . LEU A 1 119 ? 5.048 -2.811 7.872 1.00 98.56 119 LEU A C 1
ATOM 950 O O . LEU A 1 119 ? 5.897 -2.029 8.295 1.00 98.56 119 LEU A O 1
ATOM 954 N N . GLU A 1 120 ? 5.307 -4.055 7.502 1.00 98.50 120 GLU A N 1
ATOM 955 C CA . GLU A 1 120 ? 6.647 -4.621 7.467 1.00 98.50 120 GLU A CA 1
ATOM 956 C C . GLU A 1 120 ? 6.853 -5.421 6.182 1.00 98.50 120 GLU A C 1
ATOM 958 O O . GLU A 1 120 ? 5.986 -6.194 5.76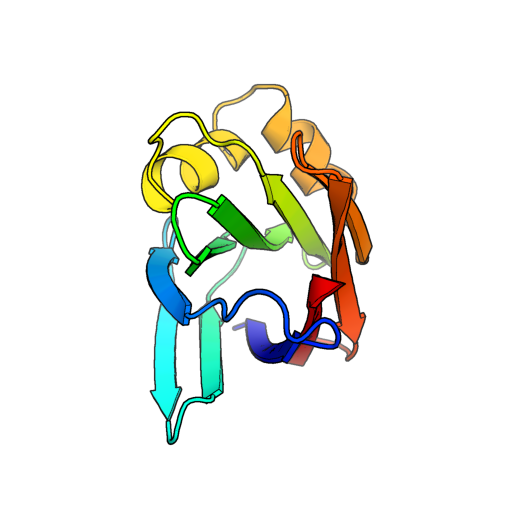3 1.00 98.50 120 GLU A O 1
ATOM 963 N N . LEU A 1 121 ? 8.002 -5.198 5.543 1.00 98.31 121 LEU A N 1
ATOM 964 C CA . LEU A 1 121 ? 8.452 -5.949 4.383 1.00 98.31 121 LEU A CA 1
ATOM 965 C C . LEU A 1 121 ? 9.426 -7.047 4.797 1.00 98.31 121 LEU A C 1
ATOM 967 O O . LEU A 1 121 ? 10.547 -6.773 5.227 1.00 98.31 121 LEU A O 1
ATOM 971 N N . GLU A 1 122 ? 9.037 -8.286 4.537 1.00 97.75 122 GLU A N 1
ATOM 972 C CA . GLU A 1 122 ? 9.879 -9.470 4.691 1.00 97.75 122 GLU A CA 1
ATOM 973 C C . GLU A 1 122 ? 10.235 -10.054 3.323 1.00 97.75 122 GLU A C 1
ATOM 975 O O . GLU A 1 122 ? 9.492 -9.891 2.358 1.00 97.75 122 GLU A O 1
ATOM 980 N N . GLY A 1 123 ? 11.360 -10.760 3.227 1.00 95.75 123 GLY A N 1
ATOM 981 C CA . GLY A 1 123 ? 11.818 -11.398 1.990 1.00 95.75 123 GLY A CA 1
ATOM 982 C C . GLY A 1 123 ? 13.110 -10.804 1.438 1.00 95.75 123 GLY A C 1
ATOM 983 O O . GLY A 1 123 ? 13.749 -9.941 2.053 1.00 95.75 123 GLY A O 1
ATOM 984 N N . ASP A 1 124 ? 13.527 -11.305 0.280 1.00 90.88 124 ASP A N 1
ATOM 985 C CA . ASP A 1 124 ? 14.821 -10.998 -0.309 1.00 90.88 124 ASP A CA 1
ATOM 986 C C . ASP A 1 124 ? 14.782 -10.926 -1.841 1.00 90.88 124 ASP A C 1
ATOM 988 O O . ASP A 1 124 ? 13.803 -11.282 -2.501 1.00 90.88 124 ASP A O 1
ATOM 992 N N . ARG A 1 125 ? 15.883 -10.409 -2.405 1.00 89.00 125 ARG A N 1
ATOM 993 C CA . ARG A 1 125 ? 16.123 -10.240 -3.846 1.00 89.00 125 ARG A CA 1
ATOM 994 C C . ARG A 1 125 ? 15.003 -9.462 -4.542 1.00 89.00 125 ARG A C 1
ATOM 996 O O . ARG A 1 125 ? 15.100 -8.247 -4.688 1.00 89.00 125 ARG A O 1
ATOM 1003 N N . ASN A 1 126 ? 13.965 -10.157 -4.985 1.00 94.44 126 ASN A N 1
ATOM 1004 C CA . ASN A 1 126 ? 12.860 -9.621 -5.761 1.00 94.44 126 ASN A CA 1
ATOM 1005 C C . ASN A 1 126 ? 11.483 -10.162 -5.341 1.00 94.44 126 ASN A C 1
ATOM 1007 O O . ASN A 1 126 ? 10.505 -9.905 -6.042 1.00 94.44 126 ASN A O 1
ATOM 1011 N N . GLN A 1 127 ? 11.388 -10.899 -4.232 1.00 97.44 127 GLN A N 1
ATOM 1012 C CA . GLN A 1 127 ? 10.124 -11.422 -3.715 1.00 97.44 127 GLN A CA 1
ATOM 1013 C C . GLN A 1 127 ? 9.962 -11.033 -2.252 1.00 97.44 127 GLN A C 1
ATOM 1015 O O . GLN A 1 127 ? 10.764 -11.412 -1.402 1.00 97.44 127 GLN A O 1
ATOM 1020 N N . PHE A 1 128 ? 8.905 -10.280 -1.974 1.00 98.31 128 PHE A N 1
ATOM 1021 C CA . PHE A 1 128 ? 8.638 -9.714 -0.665 1.00 98.31 128 PHE A CA 1
ATOM 1022 C C . PHE A 1 128 ? 7.211 -10.023 -0.219 1.00 98.31 128 PHE A C 1
ATOM 1024 O O . PHE A 1 128 ? 6.291 -10.179 -1.029 1.00 98.31 128 PHE A O 1
ATOM 1031 N N . VAL A 1 129 ? 7.029 -10.095 1.090 1.00 98.25 129 VAL A N 1
ATOM 1032 C CA . VAL A 1 129 ? 5.736 -10.150 1.760 1.00 98.25 129 VAL A CA 1
ATOM 1033 C C . VAL A 1 129 ? 5.549 -8.830 2.494 1.00 98.25 129 VAL A C 1
ATOM 1035 O O . VAL A 1 129 ? 6.438 -8.396 3.218 1.00 98.25 129 VAL A O 1
ATOM 1038 N N . ALA A 1 130 ? 4.407 -8.186 2.279 1.00 98.50 130 ALA A N 1
ATOM 1039 C CA . ALA A 1 130 ? 3.994 -6.970 2.961 1.00 98.50 130 ALA A CA 1
ATOM 1040 C C . ALA A 1 130 ? 2.963 -7.332 4.035 1.00 98.50 130 ALA A C 1
ATOM 1042 O O . ALA A 1 130 ? 1.796 -7.583 3.720 1.00 98.50 130 ALA A O 1
ATOM 1043 N N . ASN A 1 131 ? 3.404 -7.381 5.290 1.00 98.31 131 ASN A N 1
ATOM 1044 C CA . ASN A 1 131 ? 2.556 -7.658 6.443 1.00 98.31 131 ASN A CA 1
ATOM 1045 C C . ASN A 1 131 ? 1.945 -6.340 6.936 1.00 98.31 131 ASN A C 1
ATOM 1047 O O . ASN A 1 131 ? 2.631 -5.528 7.551 1.00 98.31 131 ASN A O 1
ATOM 1051 N N . ILE A 1 132 ? 0.662 -6.121 6.648 1.00 98.19 132 ILE A N 1
ATOM 1052 C CA . ILE A 1 132 ? -0.118 -4.972 7.118 1.00 98.19 132 ILE A CA 1
ATOM 1053 C C . ILE A 1 132 ? -0.837 -5.391 8.398 1.00 98.19 132 ILE A C 1
ATOM 1055 O O . ILE A 1 132 ? -1.634 -6.326 8.373 1.00 98.19 132 ILE A O 1
ATOM 1059 N N . ILE A 1 133 ? -0.590 -4.698 9.504 1.00 98.25 133 ILE A N 1
ATOM 1060 C CA . ILE A 1 133 ? -1.201 -4.972 10.807 1.00 98.25 133 ILE A CA 1
ATOM 1061 C C . ILE A 1 133 ? -2.071 -3.776 11.195 1.00 98.25 133 ILE A C 1
ATOM 1063 O O . ILE A 1 133 ? -1.587 -2.646 11.241 1.00 98.25 133 ILE A O 1
ATOM 1067 N N . ILE A 1 134 ? -3.352 -4.025 11.466 1.00 97.62 134 ILE A N 1
ATOM 1068 C CA . ILE A 1 134 ? -4.356 -3.012 11.809 1.00 97.62 134 ILE A CA 1
ATOM 1069 C C . ILE A 1 134 ? -4.874 -3.285 13.222 1.00 97.62 134 ILE A C 1
ATOM 1071 O O . ILE A 1 134 ? -5.457 -4.345 13.475 1.00 97.62 134 ILE A O 1
ATOM 1075 N N . GLN A 1 135 ? -4.665 -2.327 14.129 1.00 93.88 135 GLN A N 1
ATOM 1076 C CA . GLN A 1 135 ? -4.934 -2.440 15.568 1.00 93.88 135 GLN A CA 1
ATOM 1077 C C . GLN A 1 135 ? -5.747 -1.258 16.082 1.00 93.88 135 GLN A C 1
ATOM 1079 O O . GLN A 1 135 ? -5.469 -0.114 15.674 1.00 93.88 135 GLN A O 1
#

Secondary structure (DSSP, 8-state):
--EEEEEEEEE--TT---EEEEEEESSSEEEEEETTEEEEEE-SS-EEEEEEEETTEEEEEEEEEETTEEEEEEEE--TT--HHHHHHGGGSSSHHHHHHTTT-SEEEEE-TTS-EEEEEEEEETTEEEEEEEE-

Nearest PDB structures (foldseek):
  1xi0-assembly1_A  TM=9.492E-01  e=8.652E-14  Xerocomellus chrysenteron
  1y2t-assembly1_A  TM=9.388E-01  e=1.022E-13  Agaricus bisporus
  3a57-assembly1_A  TM=5.839E-01  e=2.783E-06  Vibrio parahaemolyticus
  4wx3-assembly1_B  TM=5.661E-01  e=3.881E-06  Grimontia hollisae
  6l7w-assembly2_B  TM=3.994E-01  e=7.822E+00  Trypanosoma cruzi strain CL Brener

pLDDT: mean 95.89, std 3.73, range [67.94, 98.69]

InterPro domains:
  IPR009960 Fungal fruit body lectin [PF07367] (1-122)
  IPR015926 Cytolysin/lectin [G3DSA:2.60.270.20] (1-135)
  IPR015926 Cytolysin/lectin [SSF63724] (3-126)

Organism: Pleu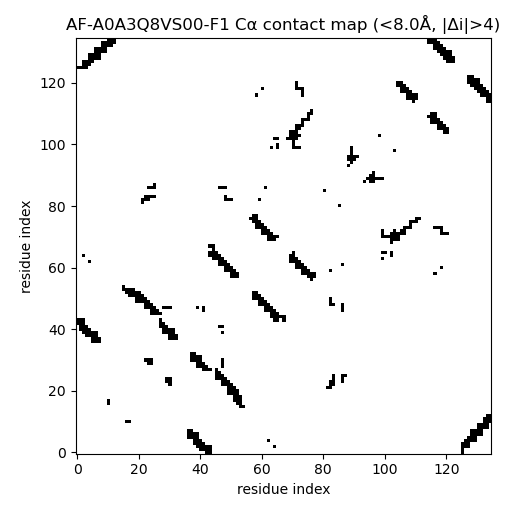rotus ostreatus (NCBI:txid5322)

Radius of gyration: 13.72 Å; Cα contacts (8 Å, |Δi|>4): 332; chains: 1; bounding box: 34×33×32 Å

Mean predicted aligned error: 2.67 Å

Sequence (135 aa):
MAYKFTVRVYQTNTNAYFTPIETSVHDAGYWSNTDGQYTLMMGFDTSGAIRLHSGGENVVVFLGNHDKKVWCDIDTDIEGNTAAKLNAEYYDGKARERDRKKHTKSATVVNKKTRRFSLELEGDRNQFVANIIIQ

Solvent-accessible surface area (backbone atoms only — not comparable to full-atom values): 7376 Å² total; per-residue (Å²): 122,64,36,37,38,39,49,42,81,45,73,78,40,85,92,58,67,72,42,81,79,46,75,29,54,70,70,57,54,48,79,46,74,58,97,85,39,41,33,41,43,29,48,72,71,31,38,36,21,43,23,32,37,35,99,88,48,50,39,35,40,37,44,35,37,44,93,91,36,54,24,46,46,73,48,54,74,59,85,84,63,52,45,54,62,60,52,47,42,47,72,66,84,48,72,46,28,56,55,51,71,64,42,36,49,57,38,73,51,66,38,97,85,72,40,38,40,35,38,38,61,46,77,58,99,44,46,33,36,36,45,33,40,38,72

Foldseek 3Di:
DKFKEKEDEAEPDPPWDKDWDDKDKQDAWDWDADPNIIMIIGDAPIKMWTWIDTPPWIKIKIWHHDPQAIAIEMDTPCVPDHNNVVRCVCPDPDDNVVRNVVSHQKYWDQYPVRKIWIWGWDDDRRYIYIYIYTD